Protein AF-A0A2T5GFX4-F1 (afdb_monomer)

Sequence (132 aa):
MQSVDELKKRLFSVGETLQGRFASLDMLIDDDASGVFDQDFMVMRVSNLVIRMDTMANHGRAHLHIDYKDDRHCATYAIDTGERLVGKPTPYDQTIKSWIDEHRHELMTVWTAVHAGQFPTGIVMKLRESAF

Mean predicted aligned error: 6.91 Å

Secondary structure (DSSP, 8-state):
---HHHHHHHHHHHHHHHHHHHHHHHHHH-TTTT---SSEEEEEEETTEEEEEE--TT--S-EEEEEETTEEEEEEEETTT--EEES---TTHHHHHHHHHHTHHHHHHHHHHHHTT---HHHHHHHHH---

Solvent-accessible surface area (backbone atoms only — not comparable to full-atom values): 7367 Å² total; per-residue (Å²): 130,84,51,73,65,56,53,49,53,52,53,50,54,52,50,36,47,50,44,14,51,49,57,43,46,52,46,72,69,38,89,76,46,77,38,73,47,102,46,47,25,80,50,35,58,48,93,51,39,37,38,27,35,70,50,56,76,86,60,93,67,66,48,34,38,29,24,54,67,91,44,74,69,50,28,29,30,31,45,90,77,35,46,74,77,42,60,76,92,54,95,54,48,66,60,53,30,51,51,32,61,76,40,31,69,58,53,50,53,46,50,54,34,35,59,69,78,36,81,58,59,72,59,46,42,53,53,17,59,62,56,132

Foldseek 3Di:
DDDPVNVVVVVQLVQLQVQLVVVLVVCVPDPPSVQPPVFWGWLEDRPQWTWIWTLDLVDPFGKIAIGGRPRGRQWIAGLVQRDIPDHDDDPCSVVSSVLSVVCSVLSVVQNVQSSVVHHPSVSSSVSHNPDD

Radius of gyration: 15.13 Å; Cα contacts (8 Å, |Δi|>4): 180; chains: 1; bounding box: 54×28×32 Å

Structure (mmCIF, N/CA/C/O backbone):
data_AF-A0A2T5GFX4-F1
#
_entry.id   AF-A0A2T5GFX4-F1
#
loop_
_atom_site.group_PDB
_atom_site.id
_atom_site.type_symbol
_atom_site.label_atom_id
_atom_site.label_alt_id
_atom_site.label_comp_id
_atom_site.label_asym_id
_atom_site.label_entity_id
_atom_site.label_seq_id
_atom_site.pdbx_PDB_ins_code
_atom_site.Cartn_x
_atom_site.Cartn_y
_atom_site.Cartn_z
_atom_site.occupancy
_atom_site.B_iso_or_equiv
_atom_site.auth_seq_id
_atom_site.auth_comp_id
_atom_site.auth_asym_id
_atom_site.auth_atom_id
_atom_site.pdbx_PDB_model_num
ATOM 1 N N . MET A 1 1 ? -35.785 2.904 6.823 1.00 66.94 1 MET A N 1
ATOM 2 C CA . MET A 1 1 ? -34.868 3.962 7.297 1.00 66.94 1 MET A CA 1
ATOM 3 C C . MET A 1 1 ? -33.516 3.298 7.490 1.00 66.94 1 MET A C 1
ATOM 5 O O . MET A 1 1 ? -33.481 2.323 8.228 1.00 66.94 1 MET A O 1
ATOM 9 N N . GLN A 1 2 ? -32.472 3.709 6.760 1.00 72.62 2 GLN A N 1
ATOM 10 C CA . GLN A 1 2 ? -31.128 3.139 6.960 1.00 72.62 2 GLN A CA 1
ATOM 11 C C . GLN A 1 2 ? -30.627 3.502 8.359 1.00 72.62 2 GLN A C 1
ATOM 13 O O . GLN A 1 2 ? -30.933 4.592 8.854 1.00 72.62 2 GLN A O 1
ATOM 18 N N . SER A 1 3 ? -29.899 2.595 9.008 1.00 92.06 3 SER A N 1
ATOM 19 C CA . SER A 1 3 ? -29.322 2.889 10.321 1.00 92.06 3 SER A CA 1
ATOM 20 C C . SER A 1 3 ? -28.192 3.919 10.188 1.00 92.06 3 SER A C 1
ATOM 22 O O . SER A 1 3 ? -27.561 4.050 9.137 1.00 92.06 3 SER A O 1
ATOM 24 N N . VAL A 1 4 ? -27.905 4.660 11.262 1.00 86.31 4 VAL A N 1
ATOM 25 C CA . VAL A 1 4 ? -26.778 5.612 11.287 1.00 86.31 4 VAL A CA 1
ATOM 26 C C . VAL A 1 4 ? -25.449 4.907 10.976 1.00 86.31 4 VAL A C 1
ATOM 28 O O . VAL A 1 4 ? -24.578 5.492 10.334 1.00 86.31 4 VAL A O 1
ATOM 31 N N . ASP A 1 5 ? -25.305 3.641 11.365 1.00 88.25 5 ASP A N 1
ATOM 32 C CA . ASP A 1 5 ? -24.095 2.856 11.112 1.00 88.25 5 ASP A CA 1
ATOM 33 C C . ASP A 1 5 ? -23.958 2.439 9.643 1.00 88.25 5 ASP A C 1
ATOM 35 O O . ASP A 1 5 ? -22.854 2.461 9.102 1.00 88.25 5 ASP A O 1
ATOM 39 N N . GLU A 1 6 ? -25.064 2.128 8.962 1.00 85.50 6 GLU A N 1
ATOM 40 C CA . GLU A 1 6 ? -25.058 1.889 7.512 1.00 85.50 6 GLU A CA 1
ATOM 41 C C . GLU A 1 6 ? -24.671 3.148 6.734 1.00 85.50 6 GLU A C 1
ATOM 43 O O . GLU A 1 6 ? -23.883 3.077 5.789 1.00 85.50 6 GLU A O 1
ATOM 48 N N . LEU A 1 7 ? -25.174 4.313 7.155 1.00 84.12 7 LEU A N 1
ATOM 49 C CA . LEU A 1 7 ? -24.819 5.592 6.541 1.00 84.12 7 LEU A CA 1
ATOM 50 C C . LEU A 1 7 ? -23.336 5.921 6.733 1.00 84.12 7 LEU A C 1
ATOM 52 O O . LEU A 1 7 ? -22.688 6.353 5.783 1.00 84.12 7 LEU A O 1
ATOM 56 N N . LYS A 1 8 ? -22.777 5.666 7.924 1.00 79.69 8 LYS A N 1
ATOM 57 C CA . LYS A 1 8 ? -21.341 5.845 8.190 1.00 79.69 8 LYS A CA 1
ATOM 58 C C . LYS A 1 8 ? -20.484 4.936 7.319 1.00 79.69 8 LYS A C 1
ATOM 60 O O . LYS A 1 8 ? -19.556 5.428 6.689 1.00 79.69 8 LYS A O 1
ATOM 65 N N . LYS A 1 9 ? -20.814 3.642 7.237 1.00 81.75 9 LYS A N 1
ATOM 66 C CA . LYS A 1 9 ? -20.090 2.680 6.386 1.00 81.75 9 LYS A CA 1
ATOM 67 C C . LYS A 1 9 ? -20.099 3.112 4.924 1.00 81.75 9 LYS A C 1
ATOM 69 O O . LYS A 1 9 ? -19.064 3.108 4.269 1.00 81.75 9 LYS A O 1
ATOM 74 N N . ARG A 1 10 ? -21.261 3.540 4.426 1.00 81.06 10 ARG A N 1
ATOM 75 C CA . ARG A 1 10 ? -21.402 4.002 3.043 1.00 81.06 10 ARG A CA 1
ATOM 76 C C . ARG A 1 10 ? -20.629 5.293 2.782 1.00 81.06 10 ARG A C 1
ATOM 78 O O . ARG A 1 10 ? -19.980 5.397 1.750 1.00 81.06 10 ARG A O 1
ATOM 85 N N . LEU A 1 11 ? -20.689 6.262 3.696 1.00 79.56 11 LEU A N 1
ATOM 86 C CA . LEU A 1 11 ? -19.935 7.512 3.576 1.00 79.56 11 LEU A CA 1
ATOM 87 C C . LEU A 1 11 ? -18.425 7.252 3.574 1.00 79.56 11 LEU A C 1
ATOM 89 O O . LEU A 1 11 ? -17.708 7.852 2.780 1.00 79.56 11 LEU A O 1
ATOM 93 N N . PHE A 1 12 ? -17.969 6.342 4.434 1.00 79.56 12 PHE A N 1
ATOM 94 C CA . PHE A 1 12 ? -16.569 5.946 4.527 1.00 79.56 12 PHE A CA 1
ATOM 95 C C . PHE A 1 12 ? -16.085 5.309 3.218 1.00 79.56 12 PHE A C 1
ATOM 97 O O . PHE A 1 12 ? -15.191 5.856 2.582 1.00 79.56 12 PHE A O 1
ATOM 104 N N . SER A 1 13 ? -16.792 4.284 2.733 1.00 77.00 13 SER A N 1
ATOM 105 C CA . SER A 1 13 ? -16.473 3.592 1.475 1.00 77.00 13 SER A CA 1
ATOM 106 C C . SER A 1 13 ? -16.460 4.526 0.252 1.00 77.00 13 SER A C 1
ATOM 108 O O . SER A 1 13 ? -15.582 4.440 -0.610 1.00 77.00 13 SER A O 1
ATOM 110 N N . VAL A 1 14 ? -17.404 5.474 0.175 1.00 79.12 14 VAL A N 1
ATOM 111 C CA . VAL A 1 14 ? -17.413 6.487 -0.896 1.00 79.12 14 VAL A CA 1
ATOM 112 C C . VAL A 1 14 ? -16.196 7.409 -0.795 1.00 79.12 14 VAL A C 1
ATOM 114 O O . VAL A 1 14 ? -15.599 7.737 -1.820 1.00 79.12 14 VAL A O 1
ATOM 117 N N . GLY A 1 15 ? -15.823 7.815 0.420 1.00 76.62 15 GLY A N 1
ATOM 118 C CA . GLY A 1 15 ? -14.640 8.635 0.670 1.00 76.62 15 GLY A CA 1
ATOM 119 C C . GLY A 1 15 ? -13.347 7.939 0.244 1.00 76.62 15 GLY A C 1
ATOM 120 O O . GLY A 1 15 ? -12.538 8.547 -0.452 1.00 76.62 15 GLY A O 1
ATOM 121 N N . GLU A 1 16 ? -13.188 6.662 0.587 1.00 77.62 16 GLU A N 1
ATOM 122 C CA . GLU A 1 16 ? -12.029 5.838 0.211 1.00 77.62 16 GLU A CA 1
ATOM 123 C C . GLU A 1 16 ? -11.904 5.695 -1.306 1.00 77.62 16 GLU A C 1
ATOM 125 O O . GLU A 1 16 ? -10.846 5.954 -1.882 1.00 77.62 16 GLU A O 1
ATOM 130 N N . THR A 1 17 ? -13.022 5.396 -1.972 1.00 79.62 17 THR A N 1
ATOM 131 C CA . THR A 1 17 ? -13.072 5.295 -3.436 1.00 79.62 17 THR A CA 1
ATOM 132 C C . THR A 1 17 ? -12.686 6.618 -4.102 1.00 79.62 17 THR A C 1
ATOM 134 O O . THR A 1 17 ? -11.930 6.641 -5.076 1.00 79.62 17 THR A O 1
ATOM 137 N N . LEU A 1 18 ? -13.208 7.743 -3.602 1.00 80.50 18 LEU A N 1
ATOM 138 C CA . LEU A 1 18 ? -12.915 9.060 -4.166 1.00 80.50 18 LEU A CA 1
ATOM 139 C C . LEU A 1 18 ? -11.445 9.445 -3.958 1.00 80.50 18 LEU A C 1
ATOM 141 O O . LEU A 1 18 ? -10.816 9.970 -4.874 1.00 80.50 18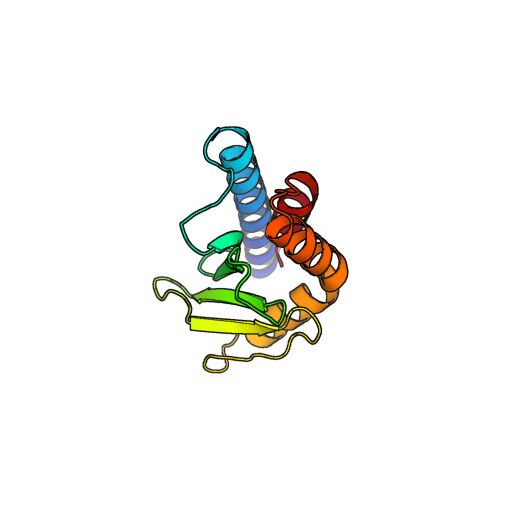 LEU A O 1
ATOM 145 N N . GLN A 1 19 ? -10.889 9.131 -2.788 1.00 79.50 19 GLN A N 1
ATOM 146 C CA . GLN A 1 19 ? -9.485 9.358 -2.469 1.00 79.50 19 GLN A CA 1
ATOM 147 C C . GLN A 1 19 ? -8.552 8.570 -3.400 1.00 79.50 19 GLN A C 1
ATOM 149 O O . GLN A 1 19 ? -7.606 9.146 -3.939 1.00 79.50 19 GLN A O 1
ATOM 154 N N . GLY A 1 20 ? -8.844 7.289 -3.651 1.00 77.56 20 GLY A N 1
ATOM 155 C CA . GLY A 1 20 ? -8.083 6.462 -4.592 1.00 77.56 20 GLY A CA 1
ATOM 156 C C . GLY A 1 20 ? -8.107 7.006 -6.025 1.00 77.56 20 GLY A C 1
ATOM 157 O O . GLY A 1 20 ? -7.076 7.048 -6.704 1.00 77.56 20 GLY A O 1
ATOM 158 N N . ARG A 1 21 ? -9.267 7.505 -6.471 1.00 80.31 21 ARG A N 1
ATOM 159 C CA . ARG A 1 21 ? -9.429 8.119 -7.801 1.00 80.31 21 ARG A CA 1
ATOM 160 C C . ARG A 1 21 ? -8.675 9.434 -7.942 1.00 80.31 21 ARG A C 1
ATOM 162 O O . ARG A 1 21 ? -8.025 9.632 -8.961 1.00 80.31 21 ARG A O 1
ATOM 169 N N . PHE A 1 22 ? -8.735 10.316 -6.944 1.00 81.00 22 PHE A N 1
ATOM 170 C CA . PHE A 1 22 ? -7.974 11.568 -6.970 1.00 81.00 22 PHE A CA 1
ATOM 171 C C . PHE A 1 22 ? -6.473 11.313 -6.965 1.00 81.00 22 PHE A C 1
ATOM 173 O O . PHE A 1 22 ? -5.794 11.832 -7.836 1.00 81.00 22 PHE A O 1
ATOM 180 N N . ALA A 1 23 ? -5.976 10.405 -6.121 1.00 77.62 23 ALA A N 1
ATOM 181 C CA . ALA A 1 23 ? -4.565 10.030 -6.159 1.00 77.62 23 ALA A CA 1
ATOM 182 C C . ALA A 1 23 ? -4.145 9.512 -7.547 1.00 77.62 23 ALA A C 1
ATOM 184 O O . ALA A 1 23 ? -3.052 9.806 -8.028 1.00 77.62 23 ALA A O 1
ATOM 185 N N . SER A 1 24 ? -5.003 8.724 -8.199 1.00 79.56 24 SER A N 1
ATOM 186 C CA . SER A 1 24 ? -4.761 8.224 -9.556 1.00 79.56 24 SER A CA 1
ATOM 187 C C . SER A 1 24 ? -4.782 9.335 -10.611 1.00 79.56 24 SER A C 1
ATOM 189 O O . SER A 1 24 ? -3.969 9.300 -11.526 1.00 79.56 24 SER A O 1
ATOM 191 N N . LEU A 1 25 ? -5.658 10.336 -10.475 1.00 80.50 25 LEU A N 1
ATOM 192 C CA . LEU A 1 25 ? -5.666 11.521 -11.338 1.00 80.50 25 LEU A CA 1
ATOM 193 C C . LEU A 1 25 ? -4.422 12.386 -11.131 1.00 80.50 25 LEU A C 1
ATOM 195 O O . LEU A 1 25 ? -3.804 12.757 -12.120 1.00 80.50 25 LEU A O 1
ATOM 199 N N . ASP A 1 26 ? -4.023 12.640 -9.885 1.00 76.56 26 ASP A N 1
ATOM 200 C CA . ASP A 1 26 ? -2.803 13.389 -9.561 1.00 76.56 26 ASP A CA 1
ATOM 201 C C . ASP A 1 26 ? -1.586 12.734 -10.235 1.00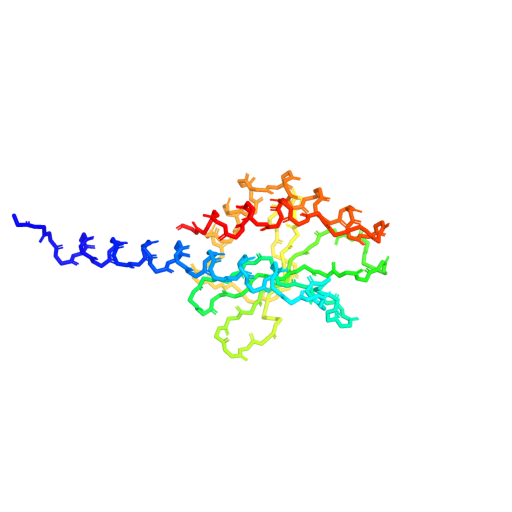 76.56 26 ASP A C 1
ATOM 203 O O . ASP A 1 26 ? -0.787 13.402 -10.880 1.00 76.56 26 ASP A O 1
ATOM 207 N N . MET A 1 27 ? -1.513 11.397 -10.197 1.00 75.69 27 MET A N 1
ATOM 208 C CA . MET A 1 27 ? -0.462 10.627 -10.875 1.00 75.69 27 MET A CA 1
ATOM 209 C C . MET A 1 27 ? -0.474 10.747 -12.403 1.00 75.69 27 MET A C 1
ATOM 211 O O . MET A 1 27 ? 0.565 10.590 -13.030 1.00 75.69 27 MET A O 1
ATOM 215 N N . LEU A 1 28 ? -1.638 10.947 -13.018 1.00 77.50 28 LEU A N 1
ATOM 216 C CA . LEU A 1 28 ? -1.746 11.101 -14.469 1.00 77.50 28 LEU A CA 1
ATOM 217 C C . LEU A 1 28 ? -1.492 12.541 -14.929 1.00 77.50 28 LEU A C 1
ATOM 219 O O . LEU A 1 28 ? -1.182 12.745 -16.099 1.00 77.50 28 LEU A O 1
ATOM 223 N N . ILE A 1 29 ? -1.705 13.522 -14.048 1.00 76.94 29 ILE A N 1
ATOM 224 C CA . ILE A 1 29 ? -1.607 14.954 -14.358 1.00 76.94 29 ILE A CA 1
ATOM 225 C C . ILE A 1 29 ? -0.187 15.475 -14.128 1.00 76.94 29 ILE A C 1
ATOM 227 O O . ILE A 1 29 ? 0.281 16.305 -14.905 1.00 76.94 29 ILE A O 1
ATOM 231 N N . ASP A 1 30 ? 0.495 15.006 -13.086 1.00 67.44 30 ASP A N 1
ATOM 232 C CA . ASP A 1 30 ? 1.874 15.399 -12.820 1.00 67.44 30 ASP A CA 1
ATOM 233 C C . ASP A 1 30 ? 2.833 14.613 -13.735 1.00 67.44 30 ASP A C 1
ATOM 235 O O . ASP A 1 30 ? 3.023 13.412 -13.566 1.00 67.44 30 ASP A O 1
ATOM 239 N N . ASP A 1 31 ? 3.500 15.294 -14.675 1.00 48.72 31 ASP A N 1
ATOM 240 C CA . ASP A 1 31 ? 4.586 14.711 -15.495 1.00 48.72 31 ASP A CA 1
ATOM 241 C C . ASP A 1 31 ? 5.772 14.221 -14.626 1.00 48.72 31 ASP A C 1
ATOM 243 O O . ASP A 1 31 ? 6.512 13.318 -15.018 1.00 48.72 31 ASP A O 1
ATOM 247 N N . ASP A 1 32 ? 5.910 14.763 -13.408 1.00 48.31 32 ASP A N 1
ATOM 248 C CA . ASP A 1 32 ? 6.868 14.329 -12.380 1.00 48.31 32 ASP A CA 1
ATOM 249 C C . ASP A 1 32 ? 6.321 13.211 -11.464 1.00 48.31 32 ASP A C 1
ATOM 251 O O . ASP A 1 32 ? 7.053 12.679 -10.622 1.00 48.31 32 ASP A O 1
ATOM 255 N N . ALA A 1 33 ? 5.077 12.743 -11.657 1.00 48.09 33 ALA A N 1
ATOM 256 C CA . ALA A 1 33 ? 4.505 11.593 -10.942 1.00 48.09 33 ALA A CA 1
ATOM 257 C C . ALA A 1 33 ? 5.090 10.234 -11.356 1.00 48.09 33 ALA A C 1
ATOM 259 O O . ALA A 1 33 ? 4.532 9.179 -11.038 1.00 48.09 33 ALA A O 1
ATOM 260 N N . SER A 1 34 ? 6.294 10.246 -11.930 1.00 47.47 34 SER A N 1
ATOM 261 C CA . SER A 1 34 ? 7.250 9.142 -11.818 1.00 47.47 34 SER A CA 1
ATOM 262 C C . SER A 1 34 ? 7.388 8.619 -10.376 1.00 47.47 34 SER A C 1
ATOM 264 O O . SER A 1 34 ? 7.882 7.514 -10.168 1.00 47.47 34 SER A O 1
ATOM 266 N N . GLY A 1 35 ? 6.930 9.380 -9.370 1.00 45.38 35 GLY A N 1
ATOM 267 C CA . GLY A 1 35 ? 6.776 8.905 -7.999 1.00 45.38 35 GLY A CA 1
ATOM 268 C C . GLY A 1 35 ? 8.114 8.709 -7.300 1.00 45.38 35 GLY A C 1
ATOM 269 O O . GLY A 1 35 ? 8.132 8.304 -6.140 1.00 45.38 35 GLY A O 1
ATOM 270 N N . VAL A 1 36 ? 9.217 9.041 -7.972 1.00 44.75 36 VAL A N 1
ATOM 271 C CA . VAL A 1 36 ? 10.568 9.033 -7.431 1.00 44.75 36 VAL A CA 1
ATOM 272 C C . VAL A 1 36 ? 10.715 10.256 -6.525 1.00 44.75 36 VAL A C 1
ATOM 274 O O . VAL A 1 36 ? 11.421 11.211 -6.819 1.00 44.75 36 VAL A O 1
ATOM 277 N N . PHE A 1 37 ? 10.025 10.245 -5.384 1.00 48.66 37 PHE A N 1
ATOM 278 C CA . PHE A 1 37 ? 10.651 10.832 -4.206 1.00 48.66 37 PHE A CA 1
ATOM 279 C C . PHE A 1 37 ? 11.930 10.029 -3.987 1.00 48.66 37 PHE A C 1
ATOM 281 O O . PHE A 1 37 ? 11.899 8.823 -4.212 1.00 48.66 37 PHE A O 1
ATOM 288 N N . ASP A 1 38 ? 13.015 10.672 -3.559 1.00 50.94 38 ASP A N 1
ATOM 289 C CA . ASP A 1 38 ? 14.384 10.126 -3.560 1.00 50.94 38 ASP A CA 1
ATOM 290 C C . ASP A 1 38 ? 14.575 8.714 -2.947 1.00 50.94 38 ASP A C 1
ATOM 292 O O . ASP A 1 38 ? 15.682 8.186 -3.030 1.00 50.94 38 ASP A O 1
ATOM 296 N N . GLN A 1 39 ? 13.546 8.099 -2.333 1.00 65.94 39 GLN A N 1
ATOM 297 C CA . GLN A 1 39 ? 13.560 6.742 -1.775 1.00 65.94 39 GLN A CA 1
ATOM 298 C C . GLN A 1 39 ? 12.235 5.947 -1.967 1.00 65.94 39 GLN A C 1
ATOM 300 O O . GLN A 1 39 ? 12.307 4.768 -2.293 1.00 65.94 39 GLN A O 1
ATOM 305 N N . ASP A 1 40 ? 11.024 6.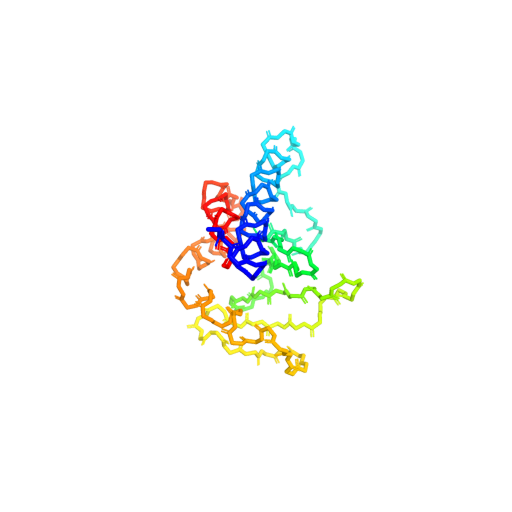530 -1.883 1.00 76.38 40 ASP A N 1
ATOM 306 C CA . ASP A 1 40 ? 9.745 5.770 -1.879 1.00 76.38 40 ASP A CA 1
ATOM 307 C C . ASP A 1 40 ? 8.564 6.489 -2.566 1.00 76.38 40 ASP A C 1
ATOM 309 O O . ASP A 1 40 ? 8.311 7.672 -2.307 1.00 76.38 40 ASP A O 1
ATOM 313 N N . PHE A 1 41 ? 7.699 5.744 -3.268 1.00 82.00 41 PHE A N 1
ATOM 314 C CA . PHE A 1 41 ? 6.445 6.259 -3.846 1.00 82.00 41 PHE A CA 1
ATOM 315 C C . PHE A 1 41 ? 5.194 5.800 -3.078 1.00 82.00 41 PHE A C 1
ATOM 317 O O . PHE A 1 41 ? 5.181 4.763 -2.415 1.00 82.00 41 PHE A O 1
ATOM 324 N N . MET A 1 42 ? 4.107 6.576 -3.162 1.00 86.31 42 MET A N 1
ATOM 325 C CA . MET A 1 42 ? 2.828 6.229 -2.529 1.00 86.31 42 MET A CA 1
ATOM 326 C C . MET A 1 42 ? 2.076 5.181 -3.354 1.00 86.31 42 MET A C 1
ATOM 328 O O . MET A 1 42 ? 1.677 5.445 -4.490 1.00 86.31 42 MET A O 1
ATOM 332 N N . VAL A 1 43 ? 1.807 4.027 -2.751 1.00 83.69 43 VAL A N 1
ATOM 333 C CA . VAL A 1 43 ? 0.953 2.987 -3.330 1.00 83.69 43 VAL A CA 1
ATOM 334 C C . VAL A 1 43 ? -0.507 3.329 -3.080 1.00 83.69 43 VAL A C 1
ATOM 336 O O . VAL A 1 43 ? -1.269 3.397 -4.031 1.00 83.69 43 VAL A O 1
ATOM 339 N N . MET A 1 44 ? -0.889 3.616 -1.834 1.00 84.69 44 MET A N 1
ATOM 340 C CA . MET A 1 44 ? -2.278 3.868 -1.436 1.00 84.69 44 MET A CA 1
ATOM 341 C C . MET A 1 44 ? -2.346 4.898 -0.307 1.00 84.69 44 MET A C 1
ATOM 343 O O . MET A 1 44 ? -1.449 4.975 0.532 1.00 84.69 44 MET A O 1
ATOM 347 N N . ARG A 1 45 ? -3.451 5.648 -0.245 1.00 82.44 45 ARG A N 1
ATOM 348 C CA . ARG A 1 45 ? -3.825 6.421 0.938 1.00 82.44 45 ARG A CA 1
ATOM 349 C C . ARG A 1 45 ? -5.292 6.211 1.276 1.00 82.44 45 ARG A C 1
ATOM 351 O O . ARG A 1 45 ? -6.147 6.392 0.417 1.00 82.44 45 ARG A O 1
ATOM 358 N N . VAL A 1 46 ? -5.555 5.907 2.541 1.00 78.81 46 VAL A N 1
ATOM 359 C CA . VAL A 1 46 ? -6.896 5.745 3.099 1.00 78.81 46 VAL A CA 1
ATOM 360 C C . VAL A 1 46 ? -6.965 6.510 4.409 1.00 78.81 46 VAL A C 1
ATOM 362 O O . VAL A 1 46 ? -6.357 6.116 5.403 1.00 78.81 46 VAL A O 1
ATOM 365 N N . SER A 1 47 ? -7.692 7.630 4.424 1.00 79.00 47 SER A N 1
ATOM 366 C CA . SER A 1 47 ? -7.784 8.502 5.600 1.00 79.00 47 SER A CA 1
ATOM 367 C C . SER A 1 47 ? -6.382 8.900 6.120 1.00 79.00 47 SER A C 1
ATOM 369 O O . SER A 1 47 ? -5.631 9.588 5.419 1.00 79.00 47 SER A O 1
ATOM 371 N N . ASN A 1 48 ? -6.032 8.459 7.332 1.00 81.06 48 ASN A N 1
ATOM 372 C CA . ASN A 1 48 ? -4.754 8.691 8.004 1.00 81.06 48 ASN A CA 1
ATOM 373 C C . ASN A 1 48 ? -3.722 7.573 7.776 1.00 81.06 48 ASN A C 1
ATOM 375 O O . ASN A 1 48 ? -2.679 7.590 8.419 1.00 81.06 48 ASN A O 1
ATOM 379 N N . LEU A 1 49 ? -4.012 6.586 6.933 1.00 83.75 49 LEU A N 1
ATOM 380 C CA . LEU A 1 49 ? -3.080 5.528 6.564 1.00 83.75 49 LEU A CA 1
ATOM 381 C C . LEU A 1 49 ? -2.478 5.842 5.194 1.00 83.75 49 LEU A C 1
ATOM 383 O O . LEU A 1 49 ? -3.217 6.039 4.227 1.00 83.75 49 LEU A O 1
ATOM 387 N N . VAL A 1 50 ? -1.152 5.851 5.097 1.00 87.81 50 VAL A N 1
ATOM 388 C CA . VAL A 1 50 ? -0.442 5.907 3.812 1.00 87.81 50 VAL A CA 1
ATOM 389 C C . VAL A 1 50 ? 0.392 4.642 3.678 1.00 87.81 50 VAL A C 1
ATOM 391 O O . VAL A 1 50 ? 1.137 4.295 4.590 1.00 87.81 50 VAL A O 1
ATOM 394 N N . ILE A 1 51 ? 0.268 3.965 2.541 1.00 88.25 51 ILE A N 1
ATOM 395 C CA . ILE A 1 51 ? 1.086 2.813 2.164 1.00 88.25 51 ILE A CA 1
ATOM 396 C C . ILE A 1 51 ? 2.042 3.262 1.065 1.00 88.25 51 ILE A C 1
ATOM 398 O O . ILE A 1 51 ? 1.614 3.791 0.035 1.00 88.25 51 ILE A O 1
ATOM 402 N N . ARG A 1 52 ? 3.336 3.040 1.275 1.00 90.81 52 ARG A N 1
ATOM 403 C CA . ARG A 1 52 ? 4.416 3.416 0.362 1.00 90.81 52 ARG A CA 1
ATOM 404 C C . ARG A 1 52 ? 5.282 2.212 0.030 1.00 90.81 52 ARG A C 1
ATOM 406 O O . ARG A 1 52 ? 5.336 1.251 0.794 1.00 90.81 52 ARG A O 1
ATOM 413 N N . MET A 1 53 ? 5.954 2.280 -1.107 1.00 89.81 53 MET A N 1
ATOM 414 C CA . MET A 1 53 ? 6.896 1.266 -1.556 1.00 89.81 53 MET A CA 1
ATOM 415 C C . MET A 1 53 ? 8.223 1.925 -1.908 1.00 89.81 53 MET A C 1
ATOM 417 O O . MET A 1 53 ? 8.248 2.940 -2.608 1.00 89.81 53 MET A O 1
ATOM 421 N N . ASP A 1 54 ? 9.298 1.329 -1.404 1.00 83.19 54 ASP A N 1
ATOM 422 C CA . ASP A 1 54 ? 10.664 1.759 -1.674 1.00 83.19 54 ASP A CA 1
ATOM 423 C C . ASP A 1 54 ? 11.033 1.509 -3.147 1.00 83.19 54 ASP A C 1
ATOM 425 O O . ASP A 1 54 ? 10.601 0.534 -3.769 1.00 83.19 54 ASP A O 1
ATOM 429 N N . THR A 1 55 ? 11.811 2.425 -3.706 1.00 75.19 55 THR A N 1
ATOM 430 C CA . THR A 1 55 ? 12.288 2.435 -5.093 1.00 75.19 55 THR A CA 1
ATOM 431 C C . THR A 1 55 ? 13.786 2.141 -5.199 1.00 75.19 55 THR A C 1
ATOM 433 O O . THR A 1 55 ? 14.290 1.908 -6.299 1.00 75.19 55 THR A O 1
ATOM 436 N N . MET A 1 56 ? 14.517 2.137 -4.080 1.00 72.69 56 MET A N 1
ATOM 437 C CA . MET A 1 56 ? 15.959 1.949 -4.054 1.00 72.69 56 MET A CA 1
ATOM 438 C C . MET A 1 56 ? 16.344 0.478 -4.221 1.00 72.69 56 MET A C 1
ATOM 440 O O . MET A 1 56 ? 16.029 -0.388 -3.406 1.00 72.69 56 MET A O 1
ATOM 444 N N . ALA A 1 57 ? 17.181 0.219 -5.228 1.00 63.81 57 ALA A N 1
ATOM 445 C CA . ALA A 1 57 ? 17.677 -1.115 -5.566 1.00 63.81 57 ALA A CA 1
ATOM 446 C C . ALA A 1 57 ? 18.546 -1.793 -4.483 1.00 63.81 57 ALA A C 1
ATOM 448 O O . ALA A 1 57 ? 18.935 -2.950 -4.640 1.00 63.81 57 ALA A O 1
ATOM 449 N N . ASN A 1 58 ? 18.889 -1.090 -3.399 1.00 68.75 58 ASN A N 1
ATOM 450 C CA . ASN A 1 58 ? 19.676 -1.632 -2.289 1.00 68.75 58 ASN A CA 1
ATOM 451 C C . ASN A 1 58 ? 18.831 -2.433 -1.278 1.00 68.75 58 ASN A C 1
ATOM 453 O O . ASN A 1 58 ? 19.399 -3.037 -0.363 1.00 68.75 58 ASN A O 1
ATOM 457 N N . HIS A 1 59 ? 17.506 -2.486 -1.438 1.00 68.69 59 HIS A N 1
ATOM 458 C CA . HIS A 1 59 ? 16.629 -3.277 -0.584 1.00 68.69 59 HIS A CA 1
ATOM 459 C C . HIS A 1 59 ? 16.445 -4.711 -1.106 1.00 68.69 59 HIS A C 1
ATOM 461 O O . HIS A 1 59 ? 15.905 -4.957 -2.178 1.00 68.69 59 HIS A O 1
ATOM 467 N N . GLY A 1 60 ? 16.896 -5.694 -0.317 1.00 80.44 60 GLY A N 1
ATOM 468 C CA . GLY A 1 60 ? 16.934 -7.103 -0.738 1.00 80.44 60 GLY A CA 1
ATOM 469 C C . GLY A 1 60 ? 15.617 -7.880 -0.615 1.00 80.44 60 GLY A C 1
ATOM 470 O O . GLY A 1 60 ? 15.480 -8.934 -1.231 1.00 80.44 60 GLY A O 1
ATOM 471 N N . ARG A 1 61 ? 14.647 -7.398 0.174 1.00 90.56 61 ARG A N 1
ATOM 472 C CA . ARG A 1 61 ? 13.335 -8.047 0.360 1.00 90.56 61 ARG A CA 1
ATOM 473 C C . ARG A 1 61 ? 12.228 -7.040 0.094 1.00 90.56 61 ARG A C 1
ATOM 475 O O . ARG A 1 61 ? 12.263 -5.953 0.658 1.00 90.56 61 ARG A O 1
ATOM 482 N N . ALA A 1 62 ? 11.244 -7.426 -0.710 1.00 93.44 62 A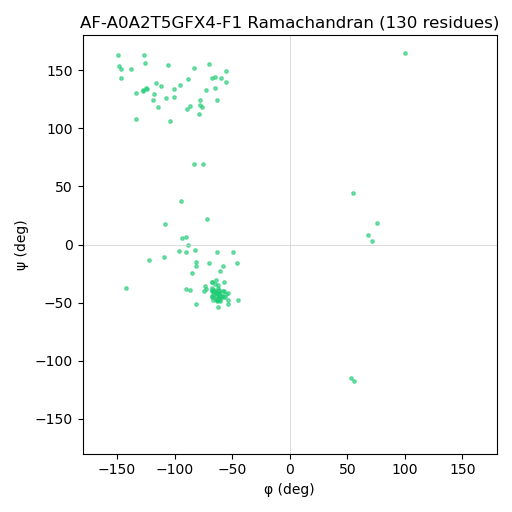LA A N 1
ATOM 483 C CA . ALA A 1 62 ? 10.103 -6.585 -1.047 1.00 93.44 62 ALA A CA 1
ATOM 484 C C . ALA A 1 62 ? 9.271 -6.248 0.200 1.00 93.44 62 ALA A C 1
ATOM 486 O O . ALA A 1 62 ? 8.821 -7.147 0.920 1.00 93.44 62 ALA A O 1
ATOM 487 N N . HIS A 1 63 ? 9.068 -4.957 0.459 1.00 94.44 63 HIS A N 1
ATOM 488 C CA . HIS A 1 63 ? 8.343 -4.485 1.634 1.00 94.44 63 HIS A CA 1
ATOM 489 C C . HIS A 1 63 ? 7.596 -3.172 1.376 1.00 94.44 63 HIS A C 1
ATOM 491 O O . HIS A 1 63 ? 7.846 -2.469 0.400 1.00 94.44 63 HIS A O 1
ATOM 497 N N . LEU A 1 64 ? 6.655 -2.868 2.268 1.00 93.12 64 LEU A N 1
ATOM 498 C CA . LEU A 1 64 ? 5.858 -1.647 2.281 1.00 93.12 64 LEU A CA 1
ATOM 499 C C . LEU A 1 64 ? 6.143 -0.838 3.540 1.00 93.12 64 LEU A C 1
ATOM 501 O O . LEU A 1 64 ? 6.217 -1.411 4.628 1.00 93.12 64 LEU A O 1
ATOM 505 N N . HIS A 1 65 ? 6.234 0.480 3.393 1.00 92.88 65 HIS A N 1
ATOM 506 C CA . HIS A 1 65 ? 6.281 1.442 4.491 1.00 92.88 65 HIS A CA 1
ATOM 507 C C . HIS A 1 65 ? 4.884 1.978 4.780 1.00 92.88 65 HIS A C 1
ATOM 509 O O . HIS A 1 65 ? 4.122 2.283 3.863 1.00 92.88 65 HIS A O 1
ATOM 515 N N . ILE A 1 66 ? 4.551 2.083 6.063 1.00 90.56 66 ILE A N 1
ATOM 516 C CA . ILE A 1 66 ? 3.252 2.548 6.535 1.00 90.56 66 ILE A CA 1
ATOM 517 C C . ILE A 1 66 ? 3.438 3.8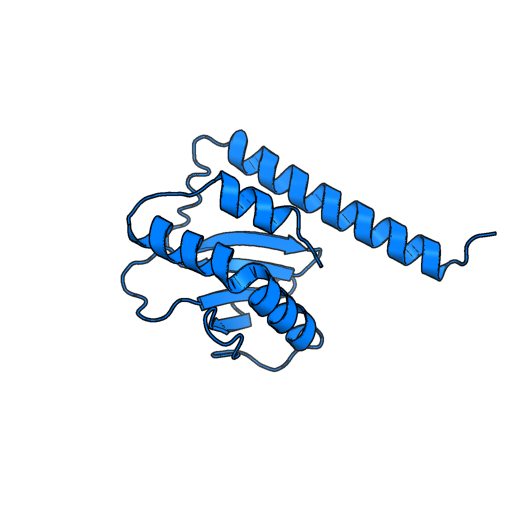12 7.365 1.00 90.56 66 ILE A C 1
ATOM 519 O O . ILE A 1 66 ? 4.148 3.791 8.375 1.00 90.56 66 ILE A O 1
ATOM 523 N N . ASP A 1 67 ? 2.742 4.874 6.972 1.00 88.12 67 ASP A N 1
ATOM 524 C CA . ASP A 1 67 ? 2.608 6.100 7.758 1.00 88.12 67 ASP A CA 1
ATOM 525 C C . ASP A 1 67 ? 1.243 6.082 8.463 1.00 88.12 67 ASP A C 1
ATOM 527 O O . ASP A 1 67 ? 0.217 5.777 7.840 1.00 88.12 67 ASP A O 1
ATOM 531 N N . TYR A 1 68 ? 1.221 6.409 9.760 1.00 82.88 68 TYR A N 1
ATOM 532 C CA . TYR A 1 68 ? -0.016 6.577 10.528 1.00 82.88 68 TYR A CA 1
ATOM 533 C C . TYR A 1 68 ? -0.157 8.034 10.965 1.00 82.88 68 TYR A C 1
ATOM 535 O O . TYR A 1 68 ? 0.623 8.532 11.772 1.00 82.88 68 TYR A O 1
ATOM 543 N N . LYS A 1 69 ? -1.225 8.696 10.515 1.00 79.44 69 LYS A N 1
ATOM 544 C CA . LYS A 1 69 ? -1.472 10.128 10.739 1.00 79.44 69 LYS A CA 1
ATOM 545 C C . LYS A 1 69 ? -0.282 10.957 10.240 1.00 79.44 69 LYS A C 1
ATOM 547 O O . LYS A 1 69 ? 0.003 10.929 9.048 1.00 79.44 69 LYS A O 1
ATOM 552 N N . ASP A 1 70 ? 0.376 11.674 11.145 1.00 77.25 70 ASP A N 1
ATOM 553 C CA . ASP A 1 70 ? 1.501 12.563 10.862 1.00 77.25 70 ASP A CA 1
ATOM 554 C C . ASP A 1 70 ? 2.859 11.876 11.090 1.00 77.25 70 ASP A C 1
ATOM 556 O O . ASP A 1 70 ? 3.902 12.447 10.776 1.00 77.25 70 ASP A O 1
ATOM 560 N N . ASP A 1 71 ? 2.858 10.645 11.615 1.00 76.50 71 ASP A N 1
ATOM 561 C CA . ASP A 1 71 ? 4.076 9.879 11.847 1.00 76.50 71 ASP A CA 1
ATOM 562 C C . ASP A 1 71 ? 4.454 9.105 10.574 1.00 76.50 71 ASP A C 1
ATOM 564 O O . ASP A 1 71 ? 3.708 8.251 10.083 1.00 76.50 71 ASP A O 1
ATOM 568 N N . ARG A 1 72 ? 5.639 9.409 10.037 1.00 78.00 72 ARG A N 1
ATOM 569 C CA . ARG A 1 72 ? 6.198 8.765 8.842 1.00 78.00 72 ARG A CA 1
ATOM 570 C C . ARG A 1 72 ? 7.007 7.513 9.210 1.00 78.00 72 ARG A C 1
ATOM 572 O O . ARG A 1 72 ? 7.729 7.510 10.203 1.00 78.00 72 ARG A O 1
ATOM 579 N N . HIS A 1 73 ? 6.916 6.475 8.380 1.00 78.31 73 HIS A N 1
ATOM 580 C CA . HIS A 1 73 ? 7.612 5.186 8.486 1.00 78.31 73 HIS A CA 1
ATOM 581 C C . HIS A 1 73 ? 7.385 4.486 9.837 1.00 78.31 73 HIS A C 1
ATOM 583 O O . HIS A 1 73 ? 8.305 3.956 10.460 1.00 78.31 73 HIS A O 1
ATOM 589 N N . CYS A 1 74 ? 6.142 4.474 10.315 1.00 86.06 74 CYS A N 1
ATOM 590 C CA . CYS A 1 74 ? 5.794 3.865 11.596 1.00 86.06 74 CYS A CA 1
ATOM 591 C C . CYS A 1 74 ? 5.944 2.346 11.616 1.00 86.06 74 CYS A C 1
ATOM 593 O O . CYS A 1 74 ? 6.183 1.758 12.676 1.00 86.06 74 CYS A O 1
ATOM 595 N N . ALA A 1 75 ? 5.700 1.704 10.475 1.00 91.50 75 ALA A N 1
ATOM 596 C CA . ALA A 1 75 ? 5.780 0.262 10.343 1.00 91.50 75 ALA A CA 1
ATOM 597 C C . ALA A 1 75 ? 6.229 -0.152 8.945 1.00 91.50 75 ALA A C 1
ATOM 599 O O . ALA A 1 75 ? 5.959 0.534 7.961 1.00 91.50 75 ALA A O 1
ATOM 600 N N . THR A 1 76 ? 6.850 -1.325 8.883 1.00 92.81 76 THR A N 1
ATOM 601 C CA . THR A 1 76 ? 7.263 -1.962 7.634 1.00 92.81 76 THR A CA 1
ATOM 602 C C . THR A 1 76 ? 6.676 -3.360 7.566 1.00 92.81 76 THR A C 1
ATOM 604 O O . THR A 1 76 ? 6.760 -4.102 8.546 1.00 92.81 76 THR A O 1
ATOM 607 N N . TYR A 1 77 ? 6.116 -3.735 6.419 1.00 95.25 77 TYR A N 1
ATOM 608 C CA . TYR A 1 77 ? 5.535 -5.058 6.188 1.00 95.25 77 TYR A CA 1
ATOM 609 C C . TYR A 1 77 ? 6.174 -5.738 4.985 1.00 95.25 77 TYR A C 1
ATOM 611 O O . TYR A 1 77 ? 6.317 -5.121 3.935 1.00 95.25 77 TYR A O 1
ATOM 619 N N . ALA A 1 78 ? 6.532 -7.010 5.122 1.00 95.69 78 ALA A N 1
ATOM 620 C CA . ALA A 1 78 ? 7.016 -7.816 4.014 1.00 95.69 78 ALA A CA 1
ATOM 621 C C . ALA A 1 78 ? 5.862 -8.166 3.068 1.00 95.69 78 ALA A C 1
ATOM 623 O O . ALA A 1 78 ? 4.798 -8.598 3.515 1.00 95.69 78 ALA A O 1
ATOM 624 N N . ILE A 1 79 ? 6.071 -8.001 1.762 1.00 96.06 79 ILE A N 1
ATOM 625 C CA . ILE A 1 79 ? 5.026 -8.264 0.761 1.00 96.06 79 ILE A CA 1
ATOM 626 C C . ILE A 1 79 ? 4.783 -9.769 0.607 1.00 96.06 79 ILE A C 1
ATOM 628 O O . ILE A 1 79 ? 3.649 -10.207 0.465 1.00 96.06 79 ILE A O 1
ATOM 632 N N . ASP A 1 80 ? 5.838 -10.579 0.663 1.00 94.31 80 ASP A N 1
ATOM 633 C CA . ASP A 1 80 ? 5.781 -12.030 0.453 1.00 94.31 80 ASP A CA 1
ATOM 634 C C . ASP A 1 80 ? 4.974 -12.790 1.523 1.00 94.31 80 ASP A C 1
ATOM 636 O O . ASP A 1 80 ? 4.322 -13.786 1.197 1.00 94.31 80 ASP A O 1
ATOM 640 N N . THR A 1 81 ? 5.001 -12.330 2.777 1.00 94.50 81 THR A N 1
ATOM 641 C CA . THR A 1 81 ? 4.369 -13.012 3.920 1.00 94.50 81 THR A CA 1
ATOM 642 C C . THR A 1 81 ? 3.328 -12.177 4.664 1.00 94.50 81 THR A C 1
ATOM 644 O O . THR A 1 81 ? 2.623 -12.722 5.512 1.00 94.50 81 THR A O 1
ATOM 647 N N . GLY A 1 82 ? 3.250 -10.863 4.428 1.00 94.06 82 GLY A N 1
ATOM 648 C CA . GLY A 1 82 ? 2.470 -9.941 5.263 1.00 94.06 82 GLY A CA 1
ATOM 649 C C . GLY A 1 82 ? 3.042 -9.761 6.679 1.00 94.06 82 GLY A C 1
ATOM 650 O O . GLY A 1 82 ? 2.413 -9.160 7.550 1.00 94.06 82 GLY A O 1
ATOM 651 N N . GLU A 1 83 ? 4.230 -10.295 6.963 1.00 95.00 83 GLU A N 1
ATOM 652 C CA . GLU A 1 83 ? 4.889 -10.145 8.258 1.00 95.00 83 GLU A CA 1
ATOM 653 C C . GLU A 1 83 ? 5.251 -8.679 8.512 1.00 95.00 83 GLU A C 1
ATOM 655 O O . GLU A 1 83 ? 5.827 -8.016 7.652 1.00 95.00 83 GLU A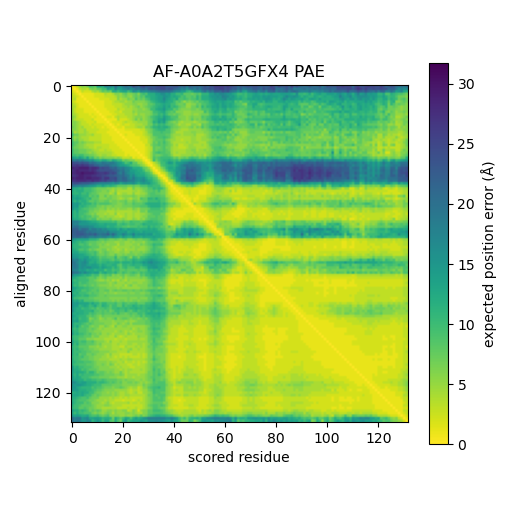 O 1
ATOM 660 N N . ARG A 1 84 ? 4.974 -8.172 9.719 1.00 94.75 84 ARG A N 1
ATOM 661 C CA . ARG A 1 84 ? 5.499 -6.869 10.134 1.00 94.75 84 ARG A CA 1
ATOM 662 C C . ARG A 1 84 ? 6.974 -7.019 10.504 1.00 94.75 84 ARG A C 1
ATOM 664 O O . ARG A 1 84 ? 7.288 -7.713 11.465 1.00 94.75 84 ARG A O 1
ATOM 671 N N . LEU A 1 85 ? 7.843 -6.319 9.787 1.00 93.06 85 LEU A N 1
ATOM 672 C CA . LEU A 1 85 ? 9.291 -6.304 9.997 1.00 93.06 85 LEU A CA 1
ATOM 673 C C . LEU A 1 85 ? 9.715 -5.257 11.033 1.00 93.06 85 LEU A C 1
ATOM 675 O O . LEU A 1 85 ? 10.609 -5.498 11.840 1.00 93.06 85 LEU A O 1
ATOM 679 N N . VAL A 1 86 ? 9.069 -4.089 11.011 1.00 92.81 86 VAL A N 1
ATOM 680 C CA . VAL A 1 86 ? 9.387 -2.941 11.875 1.00 92.81 86 VAL A CA 1
ATOM 681 C C . VAL A 1 86 ? 8.094 -2.320 12.391 1.00 92.81 86 VAL A C 1
ATOM 683 O O . VAL A 1 86 ? 7.064 -2.365 11.720 1.00 92.81 86 VAL A O 1
ATOM 686 N N . GLY A 1 87 ? 8.155 -1.722 13.580 1.00 90.38 87 GLY A N 1
ATOM 687 C CA . GLY A 1 87 ? 7.051 -0.976 14.175 1.00 90.38 87 GLY A CA 1
ATOM 688 C C . GLY A 1 87 ? 6.270 -1.760 15.227 1.00 90.38 87 GLY A C 1
ATOM 689 O O . GLY A 1 87 ? 6.382 -2.983 15.371 1.00 90.38 87 GLY A O 1
ATOM 690 N N . LYS A 1 88 ? 5.469 -1.025 16.000 1.00 88.19 88 LYS A N 1
ATOM 691 C CA . LYS A 1 88 ? 4.597 -1.601 17.030 1.00 88.19 88 LYS A CA 1
ATOM 692 C C . LYS A 1 88 ? 3.289 -2.106 16.408 1.00 88.19 88 LYS A C 1
ATOM 694 O O . LYS A 1 88 ? 2.860 -1.550 15.398 1.00 88.19 88 LYS A O 1
ATOM 699 N N . PRO A 1 89 ? 2.644 -3.127 17.003 1.00 86.56 89 PRO A N 1
ATOM 700 C CA . PRO A 1 89 ? 1.303 -3.517 16.598 1.00 86.56 89 PRO A CA 1
ATOM 701 C C . PRO A 1 89 ? 0.330 -2.342 16.676 1.00 86.56 89 PRO A C 1
ATOM 703 O O . PRO A 1 89 ? 0.358 -1.568 17.636 1.00 86.56 89 PRO A O 1
ATOM 706 N N . THR A 1 90 ? -0.553 -2.245 15.693 1.00 86.31 90 THR A N 1
ATOM 707 C CA . THR A 1 90 ? -1.612 -1.238 15.626 1.00 86.31 90 THR A CA 1
ATOM 708 C C . THR A 1 90 ? -2.976 -1.896 15.419 1.00 86.31 90 THR A C 1
ATOM 710 O O . THR A 1 90 ? -3.047 -3.042 14.967 1.00 86.31 90 THR A O 1
ATOM 713 N N . PRO A 1 91 ? -4.085 -1.178 15.673 1.00 87.62 91 PRO A N 1
ATOM 714 C CA . PRO A 1 91 ? -5.419 -1.661 15.316 1.00 87.62 91 PRO A CA 1
ATOM 715 C C . PRO A 1 91 ? -5.599 -1.975 13.820 1.00 87.62 91 PRO A C 1
ATOM 717 O O . PRO A 1 91 ? -6.518 -2.708 13.471 1.00 87.62 91 PRO A O 1
ATOM 720 N N . TYR A 1 92 ? -4.733 -1.448 12.946 1.00 87.25 92 TYR A N 1
ATOM 721 C CA . TYR A 1 92 ? -4.798 -1.644 11.495 1.00 87.25 92 TYR A CA 1
ATOM 722 C C . TYR A 1 92 ? -4.006 -2.861 11.004 1.00 87.25 92 TYR A C 1
ATOM 724 O O . TYR A 1 92 ? -4.088 -3.199 9.828 1.00 87.25 92 TYR A O 1
ATOM 732 N N . ASP A 1 93 ? -3.252 -3.541 11.874 1.00 90.31 93 ASP A N 1
ATOM 733 C CA . ASP A 1 93 ? -2.345 -4.625 11.476 1.00 90.31 93 ASP A CA 1
ATOM 734 C C . ASP A 1 93 ? -3.035 -5.720 10.664 1.00 90.31 93 ASP A C 1
ATOM 736 O O . ASP A 1 93 ? -2.514 -6.154 9.641 1.00 90.31 93 ASP A O 1
ATOM 740 N N . GLN A 1 94 ? -4.192 -6.197 11.131 1.00 91.06 94 GLN A N 1
ATOM 741 C CA . GLN A 1 94 ? -4.907 -7.279 10.457 1.00 91.06 94 GLN A CA 1
ATOM 742 C C . GLN A 1 94 ? -5.436 -6.823 9.097 1.00 91.06 94 GLN A C 1
ATOM 744 O O . GLN A 1 94 ? -5.371 -7.574 8.128 1.00 91.06 94 GLN A O 1
ATOM 749 N N . THR A 1 95 ? -5.922 -5.588 9.022 1.00 90.31 95 THR A N 1
ATOM 750 C CA . THR A 1 95 ? -6.417 -4.965 7.794 1.00 90.31 95 THR A CA 1
ATOM 751 C C . THR A 1 95 ? -5.293 -4.832 6.764 1.00 90.31 95 THR A C 1
ATOM 753 O O . THR A 1 95 ? -5.437 -5.314 5.646 1.00 90.31 95 THR A O 1
ATOM 756 N N . ILE A 1 96 ? -4.125 -4.319 7.169 1.00 91.69 96 ILE A N 1
ATOM 757 C CA . ILE A 1 96 ? -2.932 -4.214 6.313 1.00 91.69 96 ILE A CA 1
ATOM 758 C C . ILE A 1 96 ? -2.475 -5.596 5.839 1.00 91.69 96 ILE A C 1
ATOM 760 O O . ILE A 1 96 ? -2.241 -5.793 4.652 1.00 91.69 96 ILE A O 1
ATOM 764 N N . LYS A 1 97 ? -2.386 -6.575 6.747 1.00 93.88 97 LYS A N 1
ATOM 765 C CA . LYS A 1 97 ? -1.993 -7.952 6.412 1.00 93.88 97 LYS A CA 1
ATOM 766 C C . LYS A 1 97 ? -2.919 -8.593 5.389 1.00 93.88 97 LYS A C 1
ATOM 768 O O . LYS A 1 97 ? -2.438 -9.235 4.464 1.00 93.88 97 LYS A O 1
ATOM 773 N N . SER A 1 98 ? -4.224 -8.418 5.569 1.00 93.94 98 SER A N 1
ATOM 774 C CA . SER A 1 98 ? -5.231 -9.001 4.678 1.00 93.94 98 SER A CA 1
ATOM 775 C C . SER A 1 98 ? -5.167 -8.356 3.294 1.00 93.94 98 SER A C 1
ATOM 777 O O . SER A 1 98 ? -5.208 -9.060 2.296 1.00 93.94 98 SER A O 1
ATOM 779 N N . TRP A 1 99 ? -4.959 -7.039 3.229 1.00 93.69 99 TRP A N 1
ATOM 780 C CA . TRP A 1 99 ? -4.784 -6.324 1.964 1.00 93.69 99 TRP A CA 1
ATOM 781 C C . TRP A 1 99 ? -3.488 -6.707 1.235 1.00 93.69 99 TRP A C 1
ATOM 783 O O . TRP A 1 99 ? -3.493 -6.901 0.022 1.00 93.69 99 TRP A O 1
ATOM 793 N N . ILE A 1 100 ? -2.378 -6.885 1.965 1.00 95.38 100 ILE A N 1
ATOM 794 C CA . ILE A 1 100 ? -1.131 -7.415 1.388 1.00 95.38 100 ILE A CA 1
ATOM 795 C C . ILE A 1 100 ? -1.348 -8.825 0.839 1.00 95.38 100 ILE A C 1
ATOM 797 O O . ILE A 1 100 ? -0.842 -9.140 -0.233 1.00 95.38 100 ILE A O 1
ATOM 801 N N . ASP A 1 101 ? -2.078 -9.672 1.565 1.00 96.00 101 ASP A N 1
ATOM 802 C CA . ASP A 1 101 ? -2.390 -11.032 1.128 1.00 96.00 101 ASP A CA 1
ATOM 803 C C . ASP A 1 101 ? -3.221 -11.034 -0.162 1.00 96.00 101 ASP A C 1
ATOM 805 O O . ASP A 1 101 ? -2.853 -11.702 -1.130 1.00 96.00 101 ASP A O 1
ATOM 809 N N . GLU A 1 102 ? -4.274 -10.217 -0.204 1.00 95.94 102 GLU A N 1
ATOM 810 C CA . GLU A 1 102 ? -5.176 -10.069 -1.348 1.00 95.94 102 GLU A CA 1
ATOM 811 C C . GLU A 1 102 ? -4.468 -9.540 -2.604 1.00 95.94 102 GLU A C 1
ATOM 813 O O . GLU A 1 102 ? -4.731 -10.014 -3.709 1.00 95.94 102 GLU A O 1
ATOM 818 N N . HIS A 1 103 ? -3.541 -8.593 -2.443 1.00 95.88 103 HIS A N 1
ATOM 819 C CA . HIS A 1 103 ? -2.870 -7.907 -3.552 1.00 95.88 103 HIS A CA 1
ATOM 820 C C . HIS A 1 103 ? -1.402 -8.295 -3.733 1.00 95.88 103 HIS A C 1
ATOM 822 O O . HIS A 1 103 ? -0.626 -7.583 -4.378 1.00 95.88 103 HIS A O 1
ATOM 828 N N . ARG A 1 104 ? -0.984 -9.425 -3.157 1.00 95.94 104 ARG A N 1
ATOM 829 C CA . ARG A 1 104 ? 0.422 -9.845 -3.128 1.00 95.94 104 ARG A CA 1
ATOM 830 C C . ARG A 1 104 ? 1.054 -9.886 -4.515 1.00 95.94 104 ARG A C 1
ATOM 832 O O . ARG A 1 104 ? 2.207 -9.493 -4.690 1.00 95.94 104 ARG A O 1
ATOM 839 N N . HIS A 1 105 ? 0.306 -10.390 -5.493 1.00 96.75 105 HIS A N 1
ATOM 840 C CA . HIS A 1 105 ? 0.787 -10.545 -6.859 1.00 96.75 105 HIS A CA 1
ATOM 841 C C . HIS A 1 105 ? 1.041 -9.189 -7.526 1.00 96.75 105 HIS A C 1
ATOM 843 O O . HIS A 1 105 ? 2.114 -8.963 -8.091 1.00 96.75 105 HIS A O 1
ATOM 849 N N . GLU A 1 106 ? 0.086 -8.268 -7.420 1.00 96.12 106 GLU A N 1
ATOM 850 C CA . GLU A 1 106 ? 0.207 -6.900 -7.912 1.00 96.12 106 GLU A CA 1
ATOM 851 C C . GLU A 1 106 ? 1.368 -6.177 -7.233 1.00 96.12 106 GLU A C 1
ATOM 853 O O . GLU A 1 106 ? 2.221 -5.621 -7.919 1.00 96.12 106 GLU A O 1
ATOM 858 N N . LEU A 1 107 ? 1.453 -6.243 -5.903 1.00 95.62 107 LEU A N 1
ATOM 859 C CA . LEU A 1 107 ? 2.520 -5.615 -5.125 1.00 95.62 107 LEU A CA 1
ATOM 860 C C . LEU A 1 107 ? 3.907 -6.121 -5.529 1.00 95.62 107 LEU A C 1
ATOM 862 O O . LEU A 1 107 ? 4.822 -5.321 -5.713 1.00 95.62 107 LEU A O 1
ATOM 866 N N . MET A 1 108 ? 4.065 -7.433 -5.714 1.00 95.81 108 MET A N 1
ATOM 867 C CA . MET A 1 108 ? 5.332 -8.003 -6.170 1.00 95.81 108 MET A CA 1
ATOM 868 C C . MET A 1 108 ? 5.672 -7.557 -7.596 1.00 95.81 108 MET A C 1
ATOM 870 O O . MET A 1 108 ? 6.819 -7.229 -7.884 1.00 95.81 108 MET A O 1
ATOM 874 N N . THR A 1 109 ? 4.672 -7.486 -8.476 1.00 94.94 109 THR A N 1
ATOM 875 C CA . THR A 1 109 ? 4.860 -6.999 -9.850 1.00 94.94 109 THR A CA 1
ATOM 876 C C . THR A 1 109 ? 5.322 -5.544 -9.857 1.00 94.94 109 THR A C 1
ATOM 878 O O . THR A 1 109 ? 6.244 -5.192 -10.592 1.00 94.94 109 THR A O 1
ATOM 881 N N . VAL A 1 110 ? 4.722 -4.709 -9.004 1.00 93.31 110 VAL A N 1
ATOM 882 C CA . VAL A 1 110 ? 5.123 -3.311 -8.841 1.00 93.31 110 VAL A CA 1
ATOM 883 C C . VAL A 1 110 ? 6.553 -3.208 -8.322 1.00 93.31 110 VAL A C 1
ATOM 885 O O . VAL A 1 110 ? 7.360 -2.508 -8.928 1.00 93.31 110 VAL A O 1
ATOM 888 N N . TRP A 1 111 ? 6.886 -3.958 -7.270 1.00 92.69 111 TRP A N 1
ATOM 889 C CA . TRP A 1 111 ? 8.234 -4.004 -6.707 1.00 92.69 111 TRP A CA 1
ATOM 890 C C . TRP A 1 111 ? 9.287 -4.346 -7.767 1.00 92.69 111 TRP A C 1
ATOM 892 O O . TRP A 1 111 ? 10.264 -3.615 -7.937 1.00 92.69 111 TRP A O 1
ATOM 902 N N . THR A 1 112 ? 9.065 -5.429 -8.520 1.00 92.00 112 THR A N 1
ATOM 903 C CA . THR A 1 112 ? 9.978 -5.878 -9.578 1.00 92.00 112 THR A CA 1
ATOM 904 C C . THR A 1 112 ? 10.136 -4.840 -10.684 1.00 92.00 112 THR A C 1
ATOM 906 O O . THR A 1 112 ? 11.261 -4.580 -11.105 1.00 92.00 112 THR A O 1
ATOM 909 N N . ALA A 1 113 ? 9.040 -4.238 -11.153 1.00 90.38 113 ALA A N 1
ATOM 910 C CA . ALA A 1 113 ? 9.087 -3.246 -12.223 1.00 90.38 113 ALA A CA 1
ATOM 911 C C . ALA A 1 113 ? 9.863 -1.993 -11.794 1.00 90.38 113 ALA A C 1
ATOM 913 O O . ALA A 1 113 ? 10.767 -1.556 -12.505 1.00 90.38 113 ALA A O 1
ATOM 914 N N . VAL A 1 114 ? 9.572 -1.472 -10.599 1.00 87.88 114 VAL A N 1
ATOM 915 C CA . VAL A 1 114 ? 10.218 -0.268 -10.059 1.00 87.88 114 VAL A CA 1
ATOM 916 C C . VAL A 1 114 ? 11.722 -0.477 -9.900 1.00 87.88 114 VAL A C 1
ATOM 918 O O . VAL A 1 114 ? 12.507 0.366 -10.327 1.00 87.88 114 VAL A O 1
ATOM 921 N N . HIS A 1 115 ? 12.142 -1.640 -9.400 1.00 86.69 115 HIS A N 1
ATOM 922 C CA . HIS A 1 115 ? 13.563 -1.986 -9.276 1.00 86.69 115 HIS A CA 1
ATOM 923 C C . HIS A 1 115 ? 14.251 -2.245 -10.627 1.00 86.69 115 HIS A C 1
ATOM 925 O O . HIS A 1 115 ? 15.477 -2.213 -10.714 1.00 86.69 115 HIS A O 1
ATOM 931 N N . ALA A 1 116 ? 13.478 -2.463 -11.693 1.00 87.06 116 ALA A N 1
ATOM 932 C CA . ALA A 1 116 ? 13.955 -2.499 -13.072 1.00 87.06 116 ALA A CA 1
ATOM 933 C C . ALA A 1 116 ? 13.920 -1.115 -13.760 1.00 87.06 116 ALA A C 1
ATOM 935 O O . ALA A 1 116 ? 14.166 -1.028 -14.964 1.00 87.06 116 ALA A O 1
ATOM 936 N N . GLY A 1 117 ? 13.605 -0.037 -13.028 1.00 84.62 117 GLY A N 1
ATOM 937 C CA . GLY A 1 117 ? 13.493 1.324 -13.563 1.00 84.62 117 GLY A CA 1
ATOM 938 C C . GLY A 1 117 ? 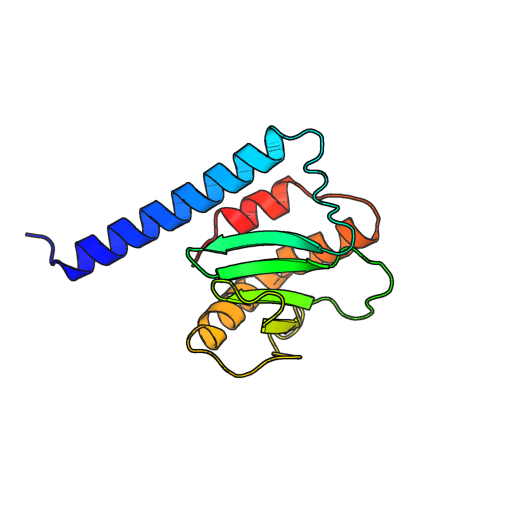12.209 1.580 -14.359 1.00 84.62 117 GLY A C 1
ATOM 939 O O . GLY A 1 117 ? 12.156 2.514 -15.155 1.00 84.62 117 GLY A O 1
ATOM 940 N N . GLN A 1 118 ? 11.183 0.745 -14.183 1.00 86.62 118 GLN A N 1
ATOM 941 C CA . GLN A 1 118 ? 9.882 0.874 -14.838 1.00 86.62 118 GLN A CA 1
ATOM 942 C C . GLN A 1 118 ? 8.809 1.235 -13.815 1.00 86.62 118 GLN A C 1
ATOM 944 O O . GLN A 1 118 ? 8.724 0.620 -12.757 1.00 86.62 118 GLN A O 1
ATOM 949 N N . PHE A 1 119 ? 7.927 2.175 -14.147 1.00 85.12 119 PHE A N 1
ATOM 950 C CA . PHE A 1 119 ? 6.802 2.513 -13.280 1.00 85.12 119 PHE A CA 1
ATOM 951 C C . PHE A 1 119 ? 5.495 1.915 -13.835 1.00 85.12 119 PHE A C 1
ATOM 953 O O . PHE A 1 119 ? 4.986 2.391 -14.852 1.00 85.12 119 PHE A O 1
ATOM 960 N N . PRO A 1 120 ? 4.934 0.848 -13.230 1.00 88.00 120 PRO A N 1
ATOM 961 C CA . PRO A 1 120 ? 3.758 0.158 -13.761 1.00 88.00 120 PRO A CA 1
ATOM 962 C C . PRO A 1 120 ? 2.459 0.868 -13.351 1.00 88.00 120 PRO A C 1
ATOM 964 O O . PRO A 1 120 ? 1.665 0.344 -12.566 1.00 88.00 120 PRO A O 1
ATOM 967 N N . THR A 1 121 ? 2.229 2.058 -13.913 1.00 86.88 121 THR A N 1
ATOM 968 C CA . THR A 1 121 ? 1.118 2.972 -13.582 1.00 86.88 121 THR A CA 1
ATOM 969 C C . THR A 1 121 ? -0.233 2.267 -13.455 1.00 86.88 121 THR A C 1
ATOM 971 O O . THR A 1 121 ? -0.922 2.440 -12.454 1.00 86.88 121 THR A O 1
ATOM 974 N N . GLY A 1 122 ? -0.599 1.408 -14.414 1.00 88.31 122 GLY A N 1
ATOM 975 C CA . GLY A 1 122 ? -1.896 0.720 -14.397 1.00 88.31 122 GLY A CA 1
ATOM 976 C C . GLY A 1 122 ? -2.099 -0.206 -13.190 1.00 88.31 122 GLY A C 1
ATOM 977 O O . GLY A 1 122 ? -3.204 -0.292 -12.658 1.00 88.31 122 GLY A O 1
ATOM 978 N N . ILE A 1 123 ? -1.036 -0.863 -12.714 1.00 90.81 123 ILE A N 1
ATOM 979 C CA . ILE A 1 123 ? -1.108 -1.737 -11.534 1.00 90.81 123 ILE A CA 1
ATOM 980 C C . ILE A 1 123 ? -1.198 -0.889 -10.263 1.00 90.81 123 ILE A C 1
ATOM 982 O O . ILE A 1 123 ? -1.986 -1.199 -9.373 1.00 90.81 123 ILE A O 1
ATOM 986 N N . VAL A 1 124 ? -0.451 0.218 -10.196 1.00 88.50 124 VAL A N 1
ATOM 987 C CA . VAL A 1 124 ? -0.517 1.145 -9.058 1.00 88.50 124 VAL A CA 1
ATOM 988 C C . VAL A 1 124 ? -1.900 1.795 -8.950 1.00 88.50 124 VAL A C 1
ATOM 990 O O . VAL A 1 124 ? -2.448 1.867 -7.855 1.00 88.50 124 VAL A O 1
ATOM 993 N N . MET A 1 125 ? -2.512 2.201 -10.065 1.00 87.38 125 MET A N 1
ATOM 994 C CA . MET A 1 125 ? -3.888 2.715 -10.073 1.00 87.38 125 MET A CA 1
ATOM 995 C C . MET A 1 125 ? -4.892 1.662 -9.588 1.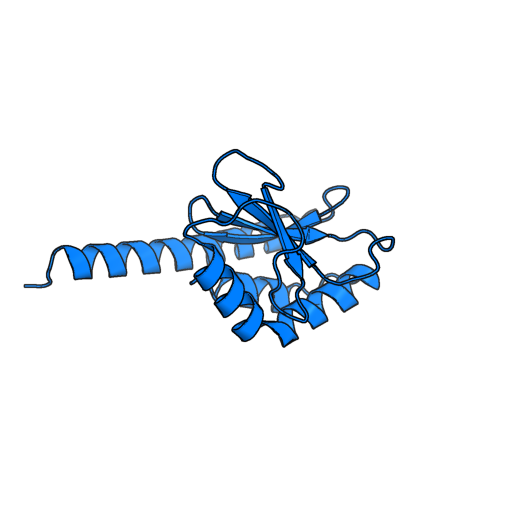00 87.38 125 MET A C 1
ATOM 997 O O . MET A 1 125 ? -5.717 1.963 -8.730 1.00 87.38 125 MET A O 1
ATOM 1001 N N . LYS A 1 126 ? -4.774 0.409 -10.055 1.00 88.75 126 LYS A N 1
ATOM 1002 C CA . LYS A 1 126 ? -5.617 -0.700 -9.576 1.00 88.75 126 LYS A CA 1
ATOM 1003 C C . LYS A 1 126 ? -5.524 -0.863 -8.056 1.00 88.75 126 LYS A C 1
ATOM 1005 O O . LYS A 1 126 ? -6.550 -0.991 -7.399 1.00 88.75 126 LYS A O 1
ATOM 1010 N N . LEU A 1 127 ? -4.308 -0.825 -7.506 1.00 89.44 127 LEU A N 1
ATOM 1011 C CA . LEU A 1 127 ? -4.079 -0.907 -6.061 1.00 89.44 127 LEU A CA 1
ATOM 1012 C C . LEU A 1 127 ? -4.713 0.271 -5.311 1.00 89.44 127 LEU A C 1
ATOM 1014 O O . LEU A 1 127 ? -5.246 0.081 -4.229 1.00 89.44 127 LEU A O 1
ATOM 1018 N N . ARG A 1 128 ? -4.695 1.487 -5.865 1.00 86.44 128 ARG A N 1
ATOM 1019 C CA . ARG A 1 128 ? -5.311 2.672 -5.232 1.00 86.44 128 ARG A CA 1
ATOM 1020 C C . ARG A 1 128 ? -6.826 2.594 -5.163 1.00 86.44 128 ARG A C 1
ATOM 1022 O O . ARG A 1 128 ? -7.421 3.147 -4.242 1.00 86.44 128 ARG A O 1
ATOM 1029 N N . GLU A 1 129 ? -7.438 1.952 -6.146 1.00 83.38 129 GLU A N 1
ATOM 1030 C CA . GLU A 1 129 ? -8.886 1.786 -6.226 1.00 83.38 129 GLU A CA 1
ATOM 1031 C C . GLU A 1 129 ? -9.403 0.633 -5.355 1.00 83.38 129 GLU A C 1
ATOM 1033 O O . GLU A 1 129 ? -10.599 0.593 -5.074 1.00 83.38 129 GLU A O 1
ATOM 1038 N N . SER A 1 130 ? -8.525 -0.260 -4.880 1.00 81.12 130 SER A N 1
ATOM 1039 C CA . SER A 1 130 ? -8.856 -1.366 -3.970 1.00 81.12 130 SER A CA 1
ATOM 1040 C C . SER A 1 130 ? -8.633 -1.029 -2.489 1.00 81.12 130 SER A C 1
ATOM 1042 O O . SER A 1 130 ? -8.161 -1.860 -1.713 1.00 81.12 130 SER A O 1
ATOM 1044 N N . ALA A 1 131 ? -8.931 0.213 -2.093 1.00 68.19 131 ALA A N 1
ATOM 1045 C CA . ALA A 1 131 ? -8.963 0.605 -0.681 1.00 68.19 131 ALA A CA 1
ATOM 1046 C C . ALA A 1 131 ? -9.919 -0.300 0.132 1.00 68.19 131 ALA A C 1
ATOM 1048 O O . ALA A 1 131 ? -10.875 -0.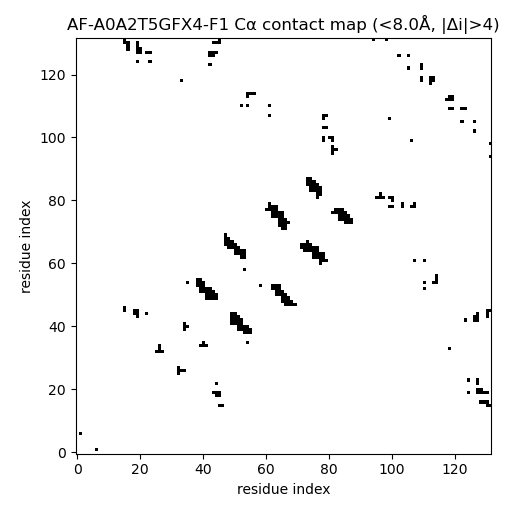827 -0.436 1.00 68.19 131 ALA A O 1
ATOM 1049 N N . PHE A 1 132 ? -9.598 -0.492 1.421 1.00 64.69 132 PHE A N 1
ATOM 1050 C CA . PHE A 1 132 ? -10.158 -1.509 2.334 1.00 64.69 132 PHE A CA 1
ATOM 1051 C C . PHE A 1 132 ? -11.690 -1.633 2.392 1.00 64.69 132 PHE A C 1
ATOM 1053 O O . PHE A 1 132 ? -12.406 -0.638 2.155 1.00 64.69 132 PHE A O 1
#

Organism: NCBI:txid185949

pLDDT: mean 82.98, std 11.83, range [44.75, 96.75]

Nearest PDB structures (foldseek):
  8chu-assembly1_B  TM=2.723E-01  e=2.679E+00  Homo sapiens

InterPro domains:
  IPR025427 Protein of unknown function DUF4160 [PF13711] (50-111)